Protein AF-A0A962ELL2-F1 (afdb_monomer_lite)

Foldseek 3Di:
DDDDADADDPVLLVVLQVQLVCLLVLLVVCVVVQWNWDDDPDDRTDTAGDPLSVLLSLLSNLSSVLSVLVNVSRVDPDPCVVVSVVSSVVSNVSSVVSNVCSVVVRVVVVD

Secondary structure (DSSP, 8-state):
---------HHHHHHHHHHHHHHHHHHHHHHHTT-EEE--SSSS-EEE-HHHHHHHHHHHHHHHHHHHHHHHHHH--SS-HHHHHHHHHHHHHHHHHHHHHHHHHHHHHH-

Radius of gyration: 16.65 Å; chains: 1; bounding box: 42×24×51 Å

Structure (mmCIF, N/CA/C/O backbone):
data_AF-A0A962ELL2-F1
#
_entry.id   AF-A0A962ELL2-F1
#
loop_
_atom_site.group_PDB
_atom_site.id
_atom_site.type_symbol
_atom_site.label_atom_id
_atom_site.label_alt_id
_atom_site.label_comp_id
_atom_site.label_asym_id
_atom_site.label_entity_id
_atom_site.label_seq_id
_atom_site.pdbx_PDB_ins_code
_atom_site.Cartn_x
_atom_site.Cartn_y
_atom_site.Cartn_z
_atom_site.occupancy
_atom_site.B_iso_or_equiv
_atom_site.auth_seq_id
_atom_site.auth_comp_id
_atom_site.auth_asym_id
_atom_site.auth_atom_id
_atom_site.pdbx_PDB_model_num
ATOM 1 N N . MET A 1 1 ? -15.179 -7.336 33.357 1.00 55.19 1 MET A N 1
ATOM 2 C CA . MET A 1 1 ? -15.094 -6.064 32.608 1.00 55.19 1 MET A CA 1
ATOM 3 C C . MET A 1 1 ? -15.661 -6.317 31.227 1.00 55.19 1 MET A C 1
ATOM 5 O O . MET A 1 1 ? -15.310 -7.334 30.647 1.00 55.19 1 MET A O 1
ATOM 9 N N . SER A 1 2 ? -16.573 -5.473 30.744 1.00 77.12 2 SER A N 1
ATOM 10 C CA . SER A 1 2 ? -17.002 -5.536 29.342 1.00 77.12 2 SER A CA 1
ATOM 11 C C . SER A 1 2 ? -15.840 -5.071 28.471 1.00 77.12 2 SER A C 1
ATOM 13 O O . SER A 1 2 ? -15.242 -4.041 28.780 1.00 77.12 2 SER A O 1
ATOM 15 N N . TYR A 1 3 ? -15.515 -5.823 27.423 1.00 76.56 3 TYR A N 1
ATOM 16 C CA . TYR A 1 3 ? -14.577 -5.380 26.394 1.00 76.56 3 TYR A CA 1
ATOM 17 C C . TYR A 1 3 ? -15.093 -4.075 25.759 1.00 76.56 3 TYR A C 1
ATOM 19 O O . TYR A 1 3 ? -16.304 -3.919 25.570 1.00 76.56 3 TYR A O 1
ATOM 27 N N . ILE A 1 4 ? -14.192 -3.125 25.496 1.00 79.12 4 ILE A N 1
ATOM 28 C CA . ILE A 1 4 ? -14.496 -1.844 24.849 1.00 79.12 4 ILE A CA 1
ATOM 29 C C . ILE A 1 4 ? -13.797 -1.862 23.487 1.00 79.12 4 ILE A C 1
ATOM 31 O O . ILE A 1 4 ? -12.569 -1.819 23.468 1.00 79.12 4 ILE A O 1
ATOM 35 N N . PRO A 1 5 ? -14.545 -1.909 22.371 1.00 82.50 5 PRO A N 1
ATOM 36 C CA . PRO A 1 5 ? -13.962 -1.930 21.034 1.00 82.50 5 PRO A CA 1
ATOM 37 C C . PRO A 1 5 ? -13.140 -0.683 20.710 1.00 82.50 5 PRO A C 1
ATOM 39 O O . PRO A 1 5 ? -13.460 0.423 21.166 1.00 82.50 5 PRO A O 1
ATOM 42 N N . ASN A 1 6 ? -12.150 -0.842 19.832 1.00 81.31 6 ASN A N 1
ATOM 43 C CA . ASN A 1 6 ? -11.294 0.253 19.395 1.00 81.31 6 ASN A CA 1
ATOM 44 C C . ASN A 1 6 ? -12.083 1.336 18.624 1.00 81.31 6 ASN A C 1
ATOM 46 O O . ASN A 1 6 ? -12.766 1.092 17.621 1.00 81.31 6 ASN A O 1
ATOM 50 N N . LYS A 1 7 ? -11.986 2.589 19.081 1.00 88.25 7 LYS A N 1
ATOM 51 C CA . LYS A 1 7 ? -12.661 3.739 18.465 1.00 88.25 7 LYS A CA 1
ATOM 52 C C . LYS A 1 7 ? -11.648 4.625 17.758 1.00 88.25 7 LYS A C 1
ATOM 54 O O . LYS A 1 7 ? -11.008 5.477 18.362 1.00 88.25 7 LYS A O 1
ATOM 59 N N . ILE A 1 8 ? -11.565 4.431 16.449 1.00 89.62 8 ILE A N 1
ATOM 60 C CA . ILE A 1 8 ? -10.736 5.215 15.539 1.00 89.62 8 ILE A CA 1
ATOM 61 C C . ILE A 1 8 ? -11.553 6.399 15.030 1.00 89.62 8 ILE A C 1
ATOM 63 O O . ILE A 1 8 ? -12.754 6.268 14.758 1.00 89.62 8 ILE A O 1
ATOM 67 N N . SER A 1 9 ? -10.919 7.563 14.906 1.00 94.38 9 SER A N 1
ATOM 68 C CA . SER A 1 9 ? -11.611 8.768 14.458 1.00 94.38 9 SER A CA 1
ATOM 69 C C . SER A 1 9 ? -12.121 8.620 13.018 1.00 94.38 9 SER A C 1
ATOM 71 O O . SER A 1 9 ? -11.535 7.924 12.184 1.00 94.38 9 SER A O 1
ATOM 73 N N . LEU A 1 10 ? -13.225 9.303 12.693 1.00 93.44 10 LEU A N 1
ATOM 74 C CA . LEU A 1 10 ? -13.772 9.297 11.332 1.00 93.44 10 LEU A CA 1
ATOM 75 C C . LEU A 1 10 ? -12.736 9.790 10.310 1.00 93.44 10 LEU A C 1
ATOM 77 O O . LEU A 1 10 ? -12.615 9.218 9.230 1.00 93.44 10 LEU A O 1
ATOM 81 N N . PHE A 1 11 ? -11.975 10.824 10.672 1.00 95.25 11 PHE A N 1
ATOM 82 C CA . PHE A 1 11 ? -10.939 11.391 9.817 1.00 95.25 11 PHE A CA 1
ATOM 83 C C . PHE A 1 11 ? -9.847 10.369 9.487 1.00 95.25 11 PHE A C 1
ATOM 85 O O . PHE A 1 11 ? -9.540 10.172 8.314 1.00 95.25 11 PHE A O 1
ATOM 92 N N . GLU A 1 12 ? -9.310 9.663 10.486 1.00 94.31 12 GLU A N 1
ATOM 93 C CA . GLU A 1 12 ? -8.304 8.618 10.257 1.00 94.31 12 GLU A CA 1
ATOM 94 C C . GLU A 1 12 ? -8.848 7.493 9.379 1.00 94.31 12 GLU A C 1
ATOM 96 O O . GLU A 1 12 ? -8.147 7.014 8.490 1.00 94.31 12 GLU A O 1
ATOM 101 N N . ARG A 1 13 ? -10.105 7.087 9.578 1.00 96.19 13 ARG A N 1
ATOM 102 C CA . ARG A 1 13 ? -10.736 6.043 8.760 1.00 96.19 13 ARG A CA 1
ATOM 103 C C . ARG A 1 13 ? -10.863 6.461 7.300 1.00 96.19 13 ARG A C 1
ATOM 105 O O . ARG A 1 13 ? -10.530 5.674 6.414 1.00 96.19 13 ARG A O 1
ATOM 112 N N . ILE A 1 14 ? -11.313 7.691 7.050 1.00 97.19 14 ILE A N 1
ATOM 113 C CA . ILE A 1 14 ? -11.412 8.248 5.697 1.00 97.19 14 ILE A CA 1
ATOM 114 C C . ILE A 1 14 ? -10.021 8.335 5.073 1.00 97.19 14 ILE A C 1
ATOM 116 O O . ILE A 1 14 ? -9.838 7.872 3.953 1.00 97.19 14 ILE A O 1
ATOM 120 N N . LEU A 1 15 ? -9.034 8.856 5.804 1.00 97.12 15 LEU A N 1
ATOM 121 C CA . LEU A 1 15 ? -7.673 9.005 5.299 1.00 97.12 15 LEU A CA 1
ATOM 122 C C . LEU A 1 15 ? -7.053 7.651 4.930 1.00 97.12 15 LEU A C 1
ATOM 124 O O . LEU A 1 15 ? -6.554 7.499 3.822 1.00 97.12 15 LEU A O 1
ATOM 128 N N . ASN A 1 16 ? -7.144 6.647 5.806 1.00 96.62 16 ASN A N 1
ATOM 129 C CA . ASN A 1 16 ? -6.643 5.297 5.527 1.00 96.62 16 ASN A CA 1
ATOM 130 C C . ASN A 1 16 ? -7.366 4.648 4.333 1.00 96.62 16 ASN A C 1
ATOM 132 O O . ASN A 1 16 ? -6.733 4.007 3.492 1.00 96.62 16 ASN A O 1
ATOM 136 N N . SER A 1 17 ? -8.682 4.845 4.217 1.00 96.88 17 SER A N 1
ATOM 137 C CA . SER A 1 17 ? -9.471 4.314 3.096 1.00 96.88 17 SER A CA 1
ATOM 138 C C . SER A 1 17 ? -9.091 4.978 1.771 1.00 96.88 17 SER A C 1
ATOM 140 O O . SER A 1 17 ? -8.827 4.299 0.785 1.00 96.88 17 SER A O 1
ATOM 142 N N . VAL A 1 18 ? -9.006 6.309 1.740 1.00 98.00 18 VAL A N 1
ATOM 143 C CA . VAL A 1 18 ? -8.654 7.056 0.527 1.00 98.00 18 VAL A CA 1
ATOM 144 C C . VAL A 1 18 ? -7.206 6.775 0.124 1.00 98.00 18 VAL A C 1
ATOM 146 O O . VAL A 1 18 ? -6.957 6.447 -1.031 1.00 98.00 18 VAL A O 1
ATOM 149 N N . CYS A 1 19 ? -6.253 6.829 1.058 1.00 97.31 19 CYS A N 1
ATOM 150 C CA . CYS A 1 19 ? -4.843 6.565 0.767 1.00 97.31 19 CYS A CA 1
ATOM 151 C C . CYS A 1 19 ? -4.599 5.130 0.284 1.00 97.31 19 CYS A C 1
ATOM 153 O O . CYS A 1 19 ? -3.819 4.939 -0.646 1.00 97.31 19 CYS A O 1
ATOM 155 N N . SER A 1 20 ? -5.267 4.125 0.863 1.00 97.19 20 SER A N 1
ATOM 156 C CA . SER A 1 20 ? -5.140 2.736 0.393 1.00 97.19 20 SER A CA 1
ATOM 157 C C . SER A 1 20 ? -5.662 2.561 -1.030 1.00 97.19 20 SER A C 1
ATOM 159 O O . SER A 1 20 ? -4.965 1.980 -1.860 1.00 97.19 20 SER A O 1
ATOM 161 N N . VAL A 1 21 ? -6.831 3.125 -1.350 1.00 97.81 21 VAL A N 1
ATOM 162 C CA . VAL A 1 21 ? -7.375 3.104 -2.716 1.00 97.81 21 VAL A CA 1
ATOM 163 C C . VAL A 1 21 ? -6.446 3.833 -3.684 1.00 97.81 21 VAL A C 1
ATOM 165 O O . VAL A 1 21 ? -6.120 3.287 -4.735 1.00 97.81 21 VAL A O 1
ATOM 168 N N . LEU A 1 22 ? -5.969 5.029 -3.328 1.00 96.94 22 LEU A N 1
ATOM 169 C CA . LEU A 1 22 ? -5.046 5.792 -4.168 1.00 96.94 22 LEU A CA 1
ATOM 170 C C . LEU A 1 22 ? -3.740 5.033 -4.420 1.00 96.94 22 LEU A C 1
ATOM 172 O O . LEU A 1 22 ? -3.283 5.011 -5.557 1.00 96.94 22 LEU A O 1
ATOM 176 N N . MET A 1 23 ? -3.168 4.371 -3.409 1.00 95.38 23 MET A N 1
ATOM 177 C CA . MET A 1 23 ? -1.972 3.540 -3.589 1.00 95.38 23 MET A CA 1
ATOM 178 C C . MET A 1 23 ? -2.218 2.384 -4.562 1.00 95.38 23 MET A C 1
ATOM 180 O O . MET A 1 23 ? -1.388 2.146 -5.437 1.00 95.38 23 MET A O 1
ATOM 184 N N . LEU A 1 24 ? -3.349 1.683 -4.445 1.00 97.31 24 LEU A N 1
ATOM 185 C CA . LEU A 1 24 ? -3.675 0.563 -5.333 1.00 97.31 24 LEU A CA 1
ATOM 186 C C . LEU A 1 24 ? -3.927 1.025 -6.770 1.00 97.31 24 LEU A C 1
ATOM 188 O O . LEU A 1 24 ? -3.407 0.417 -7.705 1.00 97.31 24 LEU A O 1
ATOM 192 N N . VAL A 1 25 ? -4.683 2.112 -6.949 1.00 97.56 25 VAL A N 1
ATOM 193 C CA . VAL A 1 25 ? -4.982 2.684 -8.270 1.00 97.56 25 VAL A CA 1
ATOM 194 C C . VAL A 1 25 ? -3.712 3.217 -8.925 1.00 97.56 25 VAL A C 1
ATOM 196 O O . VAL A 1 25 ? -3.429 2.866 -10.066 1.00 97.56 25 VAL A O 1
ATOM 199 N N . TYR A 1 26 ? -2.924 4.015 -8.202 1.00 95.88 26 TYR A N 1
ATOM 200 C CA . TYR A 1 26 ? -1.667 4.561 -8.708 1.00 95.88 26 TYR A CA 1
ATOM 201 C C . TYR A 1 26 ? -0.682 3.450 -9.069 1.00 95.88 26 TYR A C 1
ATOM 203 O O . TYR A 1 26 ? -0.111 3.462 -10.155 1.00 95.88 26 TYR A O 1
ATOM 211 N N . GLY A 1 27 ? -0.530 2.457 -8.189 1.00 94.44 27 GLY A N 1
ATOM 212 C CA . GLY A 1 27 ? 0.362 1.336 -8.439 1.00 94.44 27 GLY A CA 1
ATOM 213 C C . GLY A 1 27 ? -0.073 0.491 -9.637 1.00 94.44 27 GLY A C 1
ATOM 214 O O . GLY A 1 27 ? 0.745 0.191 -10.499 1.00 94.44 27 GLY A O 1
ATOM 215 N N . SER A 1 28 ? -1.371 0.189 -9.750 1.00 96.00 28 SER A N 1
ATOM 216 C CA . SER A 1 28 ? -1.926 -0.526 -10.910 1.00 96.00 28 SER A CA 1
ATOM 217 C C . SER A 1 28 ? -1.727 0.255 -12.208 1.00 96.00 28 SER A C 1
ATOM 219 O O . SER A 1 28 ? -1.383 -0.330 -13.232 1.00 96.00 28 SER A O 1
ATOM 221 N N . TYR A 1 29 ? -1.915 1.578 -12.166 1.00 95.81 29 TYR A N 1
ATOM 222 C CA . TYR A 1 29 ? -1.681 2.451 -13.311 1.00 95.81 29 TYR A CA 1
ATOM 223 C C . TYR A 1 29 ? -0.205 2.452 -13.732 1.00 95.81 29 TYR A C 1
ATOM 225 O O . TYR A 1 29 ? 0.071 2.294 -14.916 1.00 95.81 29 TYR A O 1
ATOM 233 N N . GLY A 1 30 ? 0.730 2.542 -12.777 1.00 92.69 30 GLY A N 1
ATOM 234 C CA . GLY A 1 30 ? 2.174 2.463 -13.030 1.00 92.69 30 GLY A CA 1
ATOM 235 C C . GLY A 1 30 ? 2.600 1.149 -13.692 1.00 92.69 30 GLY A C 1
ATOM 236 O O . GLY A 1 30 ? 3.366 1.166 -14.651 1.00 92.69 30 GLY A O 1
ATOM 237 N N . ILE A 1 31 ? 2.042 0.015 -13.245 1.00 94.88 31 ILE A N 1
ATOM 238 C CA . ILE A 1 31 ? 2.246 -1.289 -13.900 1.00 94.88 31 ILE A CA 1
ATOM 239 C C . ILE A 1 31 ? 1.658 -1.303 -15.314 1.00 94.88 31 ILE A C 1
ATOM 241 O O . ILE A 1 31 ? 2.304 -1.783 -16.239 1.00 94.88 31 ILE A O 1
ATOM 245 N N . TYR A 1 32 ? 0.449 -0.766 -15.501 1.00 95.00 32 TYR A N 1
ATOM 246 C CA . TYR A 1 32 ? -0.223 -0.748 -16.803 1.00 95.00 32 TYR A CA 1
ATOM 247 C C . TYR A 1 32 ? 0.568 0.021 -17.870 1.00 95.00 32 TYR A C 1
ATOM 249 O O . TYR A 1 32 ? 0.645 -0.427 -19.012 1.00 95.00 32 TYR A O 1
ATOM 257 N N . ILE A 1 33 ? 1.179 1.151 -17.503 1.00 94.62 33 ILE A N 1
ATOM 258 C CA . ILE A 1 33 ? 2.041 1.928 -18.409 1.00 94.62 33 ILE A CA 1
ATOM 259 C C . ILE A 1 33 ? 3.491 1.416 -18.453 1.00 94.62 33 ILE A C 1
ATOM 261 O O . ILE A 1 33 ? 4.296 1.952 -19.209 1.00 94.62 33 ILE A O 1
ATOM 265 N N . ASN A 1 34 ? 3.814 0.392 -17.653 1.00 90.81 34 ASN A N 1
ATOM 266 C CA . ASN A 1 34 ? 5.161 -0.131 -17.408 1.00 90.81 34 ASN A CA 1
ATOM 267 C C . ASN A 1 34 ? 6.189 0.951 -17.021 1.00 90.81 34 ASN A C 1
ATOM 269 O O . ASN A 1 34 ? 7.362 0.875 -17.377 1.00 90.81 34 ASN A O 1
ATOM 273 N N . ASP A 1 35 ? 5.740 1.978 -16.304 1.00 89.31 35 ASP A N 1
ATOM 274 C CA . ASP A 1 35 ? 6.560 3.085 -15.822 1.00 89.31 35 ASP A CA 1
ATOM 275 C C . ASP A 1 35 ? 6.086 3.473 -14.422 1.00 89.31 35 ASP A C 1
ATOM 277 O O . ASP A 1 35 ? 5.199 4.310 -14.222 1.00 89.31 35 ASP A O 1
ATOM 281 N N . PHE A 1 36 ? 6.633 2.784 -13.424 1.00 90.25 36 PHE A N 1
ATOM 282 C CA . PHE A 1 36 ? 6.251 3.000 -12.042 1.00 90.25 36 PHE A CA 1
ATOM 283 C C . PHE A 1 36 ? 7.142 4.075 -11.428 1.00 90.25 36 PHE A C 1
ATOM 285 O O . PHE A 1 36 ? 8.257 3.813 -10.975 1.00 90.25 36 PHE A O 1
ATOM 292 N N . PHE A 1 37 ? 6.612 5.294 -11.356 1.00 90.44 37 PHE A N 1
ATOM 293 C CA . PHE A 1 37 ? 7.320 6.425 -10.774 1.00 90.44 37 PHE A CA 1
ATOM 294 C C . PHE A 1 37 ? 7.219 6.457 -9.243 1.00 90.44 37 PHE A C 1
ATOM 296 O O . PHE A 1 37 ? 6.130 6.521 -8.662 1.00 90.44 37 PHE A O 1
ATOM 303 N N . VAL A 1 38 ? 8.371 6.476 -8.579 1.00 86.94 38 VAL A N 1
ATOM 304 C CA . VAL A 1 38 ? 8.513 6.636 -7.132 1.00 86.94 38 VAL A CA 1
ATOM 305 C C . VAL A 1 38 ? 9.145 7.992 -6.837 1.00 86.94 38 VAL A C 1
ATOM 307 O O . VAL A 1 38 ? 10.295 8.272 -7.182 1.00 86.94 38 VAL A O 1
ATOM 310 N N . LEU A 1 39 ? 8.385 8.844 -6.147 1.00 84.31 39 LEU A N 1
ATOM 311 C CA . LEU A 1 39 ? 8.842 10.159 -5.710 1.00 84.31 39 LEU A CA 1
ATOM 312 C C . LEU A 1 39 ? 9.985 10.023 -4.695 1.00 84.31 39 LEU A C 1
ATOM 314 O O . LEU A 1 39 ? 9.798 9.522 -3.585 1.00 84.31 39 LEU A O 1
ATOM 318 N N . ALA A 1 40 ? 11.162 10.535 -5.047 1.00 76.31 40 ALA A N 1
ATOM 319 C CA . ALA A 1 40 ? 12.267 10.693 -4.114 1.00 76.31 40 ALA A CA 1
ATOM 320 C C . ALA A 1 40 ? 12.175 12.060 -3.419 1.00 76.31 40 ALA A C 1
ATOM 322 O O . ALA A 1 40 ? 11.944 13.086 -4.054 1.00 76.31 40 ALA A O 1
ATOM 323 N N . LYS A 1 41 ? 12.415 12.105 -2.101 1.00 69.38 41 LYS A N 1
ATOM 324 C CA . LYS A 1 41 ? 12.451 13.369 -1.334 1.00 69.38 41 LYS A CA 1
ATOM 325 C C . LYS A 1 41 ? 13.557 14.326 -1.818 1.00 69.38 41 LYS A C 1
ATOM 327 O O . LYS A 1 41 ? 13.504 15.520 -1.532 1.00 69.38 41 LYS A O 1
ATOM 332 N N . ARG A 1 42 ? 14.586 13.806 -2.493 1.00 71.44 42 ARG A N 1
ATOM 333 C CA . ARG A 1 42 ? 15.708 14.555 -3.075 1.00 71.44 42 ARG A CA 1
ATOM 334 C C . ARG A 1 42 ? 16.064 13.934 -4.433 1.00 71.44 42 ARG A C 1
ATOM 336 O O . ARG A 1 42 ? 16.190 12.716 -4.494 1.00 71.44 42 ARG A O 1
ATOM 343 N N . GLY A 1 43 ? 16.271 14.762 -5.462 1.00 71.94 43 GLY A N 1
ATOM 344 C CA . GLY A 1 43 ? 16.642 14.335 -6.823 1.00 71.94 43 GLY A CA 1
ATOM 345 C C . GLY A 1 43 ? 15.462 14.219 -7.798 1.00 71.94 43 GLY A C 1
ATOM 346 O O . GLY A 1 43 ? 14.321 14.502 -7.435 1.00 71.94 43 GLY A O 1
ATOM 347 N N . SER A 1 44 ? 15.747 13.818 -9.041 1.00 76.56 44 SER A N 1
ATOM 348 C CA . SER A 1 44 ? 14.728 13.309 -9.968 1.00 76.56 44 SER A CA 1
ATOM 349 C C . SER A 1 44 ? 14.275 11.946 -9.446 1.00 76.56 44 SER A C 1
ATOM 351 O O . SER A 1 44 ? 15.129 11.117 -9.143 1.00 76.56 44 SER A O 1
ATOM 353 N N . GLY A 1 45 ? 12.969 11.735 -9.261 1.00 84.38 45 GLY A N 1
ATOM 354 C CA . GLY A 1 45 ? 12.429 10.466 -8.754 1.00 84.38 45 GLY A CA 1
ATOM 355 C C . GLY A 1 45 ? 12.855 9.242 -9.576 1.00 84.38 45 GLY A C 1
ATOM 356 O O . GLY A 1 45 ? 13.509 9.362 -10.610 1.00 84.38 45 GLY A O 1
ATOM 357 N N . ILE A 1 46 ? 12.493 8.056 -9.095 1.00 87.81 46 ILE A N 1
ATOM 358 C CA . ILE A 1 46 ? 12.937 6.784 -9.675 1.00 87.81 46 ILE A CA 1
ATOM 359 C C . ILE A 1 46 ? 11.815 6.223 -10.543 1.00 87.81 46 ILE A C 1
ATOM 361 O O . ILE A 1 46 ? 10.686 6.100 -10.074 1.00 87.81 46 ILE A O 1
ATOM 365 N N . HIS A 1 47 ? 12.134 5.888 -11.787 1.00 91.31 47 HIS A N 1
ATOM 366 C CA . HIS A 1 47 ? 11.245 5.177 -12.700 1.00 91.31 47 HIS A CA 1
ATOM 367 C C . HIS A 1 47 ? 11.618 3.696 -12.670 1.00 91.31 47 HIS A C 1
ATOM 369 O O . HIS A 1 47 ? 12.771 3.359 -12.918 1.00 91.31 47 HIS A O 1
ATOM 375 N N . LEU A 1 48 ? 10.668 2.836 -12.304 1.00 90.44 48 LEU A N 1
ATOM 376 C CA . LEU A 1 48 ? 10.855 1.387 -12.248 1.00 90.44 48 LEU A CA 1
ATOM 377 C C . LEU A 1 48 ? 10.107 0.724 -13.405 1.00 90.44 48 LEU A C 1
ATOM 379 O O . LEU A 1 48 ? 8.976 1.108 -13.718 1.00 90.44 48 LEU A O 1
ATOM 383 N N . HIS A 1 49 ? 10.713 -0.311 -13.983 1.00 92.31 49 HIS A N 1
ATOM 384 C CA . HIS A 1 49 ? 10.197 -1.019 -15.155 1.00 92.31 49 HIS A CA 1
ATOM 385 C C . HIS A 1 49 ? 10.168 -2.536 -14.933 1.00 92.31 49 HIS A C 1
ATOM 387 O O . HIS A 1 49 ? 10.935 -3.087 -14.140 1.00 92.31 49 HIS A O 1
ATOM 393 N N . ASP A 1 50 ? 9.297 -3.226 -15.668 1.00 90.69 50 ASP A N 1
ATOM 394 C CA . ASP A 1 50 ? 9.195 -4.685 -15.698 1.00 90.69 50 ASP A CA 1
ATOM 395 C C . ASP A 1 50 ? 9.048 -5.293 -14.280 1.00 90.69 50 ASP A C 1
ATOM 397 O O . ASP A 1 50 ? 8.105 -5.008 -13.537 1.00 90.69 50 ASP A O 1
ATOM 401 N N . GLU A 1 51 ? 10.009 -6.125 -13.876 1.00 92.75 51 GLU A N 1
ATOM 402 C CA . GLU A 1 51 ? 10.011 -6.845 -12.604 1.00 92.75 51 GLU A CA 1
ATOM 403 C C . GLU A 1 51 ? 10.207 -5.917 -11.395 1.00 92.75 51 GLU A C 1
ATOM 405 O O . GLU A 1 51 ? 9.588 -6.136 -10.351 1.00 92.75 51 GLU A O 1
ATOM 410 N N . SER A 1 52 ? 11.024 -4.856 -11.507 1.00 92.56 52 SER A N 1
ATOM 411 C CA . SER A 1 52 ? 11.230 -3.920 -10.387 1.00 92.56 52 SER A CA 1
ATOM 412 C C . SER A 1 52 ? 9.939 -3.163 -10.069 1.00 92.56 52 SER A C 1
ATOM 414 O O . SER A 1 52 ? 9.606 -2.966 -8.894 1.00 92.56 52 SER A O 1
ATOM 416 N N . ALA A 1 53 ? 9.152 -2.844 -11.100 1.00 94.00 53 ALA A N 1
ATOM 417 C CA . ALA A 1 53 ? 7.830 -2.250 -10.962 1.00 94.00 53 ALA A CA 1
ATOM 418 C C . ALA A 1 53 ? 6.848 -3.198 -10.250 1.00 94.00 53 ALA A C 1
ATOM 420 O O . 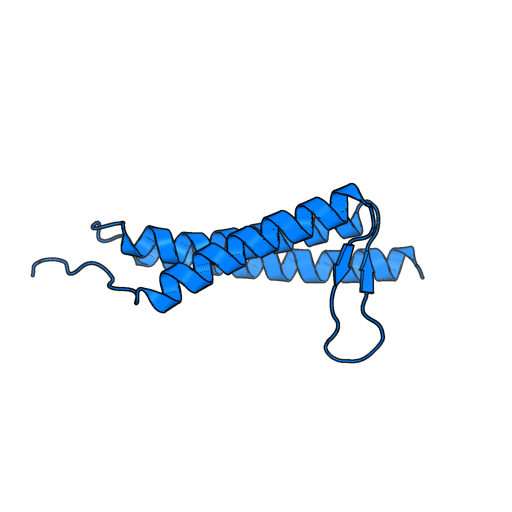ALA A 1 53 ? 6.167 -2.775 -9.313 1.00 94.00 53 ALA A O 1
ATOM 421 N N . LEU A 1 54 ? 6.807 -4.487 -10.618 1.00 95.00 54 LEU A N 1
ATOM 422 C CA . LEU A 1 54 ? 5.941 -5.486 -9.967 1.00 95.00 54 LEU A CA 1
ATOM 423 C C . LEU A 1 54 ? 6.287 -5.689 -8.484 1.00 95.00 54 LEU A C 1
ATOM 425 O O . LEU A 1 54 ? 5.388 -5.733 -7.638 1.00 95.00 54 LEU A O 1
ATOM 429 N N . ILE A 1 55 ? 7.579 -5.759 -8.146 1.00 95.62 55 ILE A N 1
ATOM 430 C CA . ILE A 1 55 ? 8.036 -5.876 -6.752 1.00 95.62 55 ILE A CA 1
ATOM 431 C C . ILE A 1 55 ? 7.633 -4.623 -5.957 1.00 95.62 55 ILE A C 1
ATOM 433 O O . ILE A 1 55 ? 7.111 -4.737 -4.842 1.00 95.62 55 ILE A O 1
ATOM 437 N N . MET A 1 56 ? 7.808 -3.430 -6.538 1.00 96.25 56 MET A N 1
ATOM 438 C CA . MET A 1 56 ? 7.378 -2.169 -5.924 1.00 96.25 56 MET A CA 1
ATOM 439 C C . MET A 1 56 ? 5.861 -2.122 -5.720 1.00 96.25 56 MET A C 1
ATOM 441 O O . MET A 1 56 ? 5.385 -1.709 -4.660 1.00 96.25 56 MET A O 1
ATOM 445 N N . TYR A 1 57 ? 5.083 -2.605 -6.688 1.00 96.25 57 TYR A N 1
ATOM 446 C CA . TYR A 1 57 ? 3.636 -2.691 -6.544 1.00 96.25 57 TYR A CA 1
ATOM 447 C C . TYR A 1 57 ? 3.228 -3.612 -5.386 1.00 96.25 57 TYR A C 1
ATOM 449 O O . TYR A 1 57 ? 2.337 -3.264 -4.609 1.00 96.25 57 TYR A O 1
ATOM 457 N N . GLY A 1 58 ? 3.938 -4.725 -5.176 1.00 97.25 58 GLY A N 1
ATOM 458 C CA . GLY A 1 58 ? 3.763 -5.573 -3.993 1.00 97.25 58 GLY A CA 1
ATOM 459 C C . GLY A 1 58 ? 3.953 -4.814 -2.670 1.00 97.25 58 GLY A C 1
ATOM 460 O O . GLY A 1 58 ? 3.172 -4.995 -1.730 1.00 97.25 58 GLY A O 1
ATOM 461 N N . ALA A 1 59 ? 4.928 -3.901 -2.602 1.00 97.25 59 ALA A N 1
ATOM 462 C CA . ALA A 1 59 ? 5.108 -3.019 -1.447 1.00 97.25 59 ALA A CA 1
ATOM 463 C C . ALA A 1 59 ? 3.916 -2.063 -1.258 1.00 97.25 59 ALA A C 1
ATOM 465 O O . ALA A 1 59 ? 3.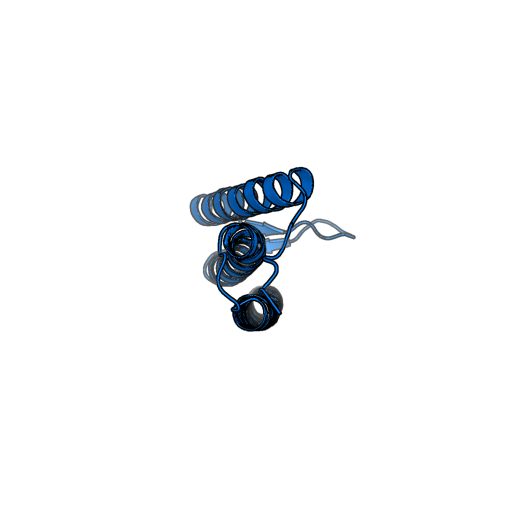456 -1.861 -0.129 1.00 97.25 59 ALA A O 1
ATOM 466 N N . PHE A 1 60 ? 3.373 -1.520 -2.353 1.00 96.69 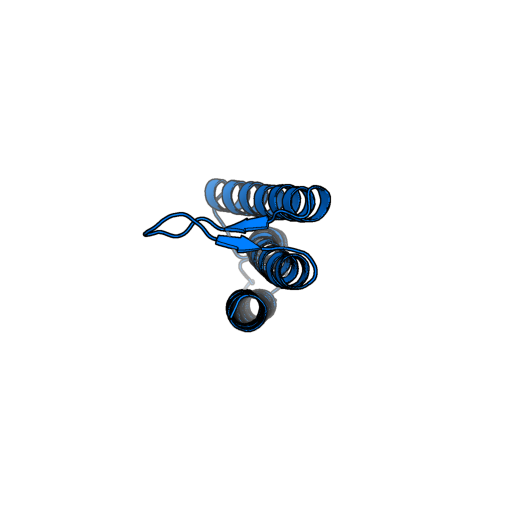60 PHE A N 1
ATOM 467 C CA . PHE A 1 60 ? 2.194 -0.651 -2.320 1.00 96.69 60 PHE A CA 1
ATOM 468 C C . PHE A 1 60 ? 0.945 -1.389 -1.829 1.00 96.69 60 PHE A C 1
ATOM 470 O O . PHE A 1 60 ? 0.213 -0.861 -0.991 1.00 96.69 60 PHE A O 1
ATOM 477 N N . VAL A 1 61 ? 0.736 -2.630 -2.280 1.00 97.94 61 VAL A N 1
ATOM 478 C CA . VAL A 1 61 ? -0.346 -3.500 -1.797 1.00 97.94 61 VAL A CA 1
ATOM 479 C C . VAL A 1 61 ? -0.206 -3.759 -0.296 1.00 97.94 61 VAL A C 1
ATOM 481 O O . VAL A 1 61 ? -1.185 -3.630 0.437 1.00 97.94 61 VAL A O 1
ATOM 484 N N . CYS A 1 62 ? 1.004 -4.049 0.195 1.00 98.19 62 CYS A N 1
ATOM 485 C CA . CYS A 1 62 ? 1.242 -4.225 1.631 1.00 98.19 62 CYS A CA 1
ATOM 486 C C . CYS A 1 62 ? 0.876 -2.962 2.426 1.00 98.19 62 CYS A C 1
ATOM 488 O O . CYS A 1 62 ? 0.168 -3.052 3.428 1.00 98.19 62 CYS A O 1
ATOM 490 N N . GLY A 1 63 ? 1.299 -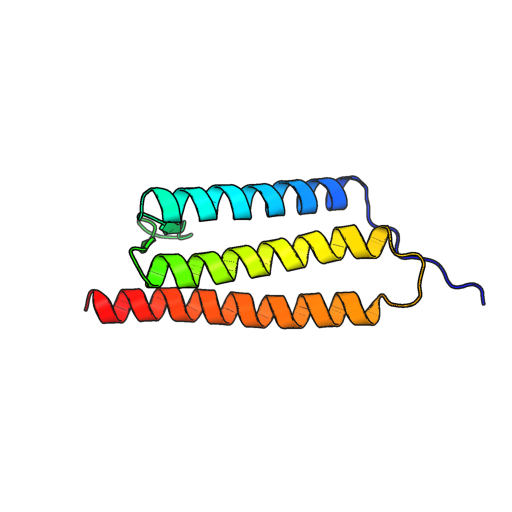1.781 1.962 1.00 97.19 63 GLY A N 1
ATOM 491 C CA . GLY A 1 63 ? 0.937 -0.502 2.581 1.00 97.19 63 GLY A CA 1
ATOM 492 C C . GLY A 1 63 ? -0.575 -0.252 2.596 1.00 97.19 63 GLY A C 1
ATOM 493 O O . GLY A 1 63 ? -1.128 0.136 3.627 1.00 97.19 63 GLY A O 1
ATOM 494 N N . ALA A 1 64 ? -1.260 -0.542 1.486 1.00 97.81 64 ALA A N 1
ATOM 495 C CA . ALA A 1 64 ? -2.713 -0.441 1.388 1.00 97.81 64 ALA A CA 1
ATOM 496 C C . ALA A 1 64 ? -3.423 -1.364 2.391 1.00 97.81 64 ALA A C 1
ATOM 498 O O . ALA A 1 64 ? -4.327 -0.922 3.098 1.00 97.81 64 ALA A O 1
ATOM 499 N N . LEU A 1 65 ? -2.977 -2.616 2.515 1.00 97.62 65 LEU A N 1
ATOM 500 C CA . LEU A 1 65 ? -3.536 -3.585 3.459 1.00 97.62 65 LEU A CA 1
ATOM 501 C C . LEU A 1 65 ? -3.306 -3.195 4.926 1.00 97.62 65 LEU A C 1
ATOM 503 O O . LEU A 1 65 ? -4.192 -3.413 5.750 1.00 97.62 65 LEU A O 1
ATOM 507 N N . VAL A 1 66 ? -2.169 -2.574 5.262 1.00 97.69 66 VAL A N 1
ATOM 508 C CA . VAL A 1 66 ? -1.932 -2.019 6.608 1.00 97.69 66 VAL A CA 1
ATOM 509 C C . VAL A 1 66 ? -2.976 -0.948 6.928 1.00 97.69 66 VAL A C 1
ATOM 511 O O . VAL A 1 66 ? -3.622 -1.024 7.969 1.00 97.69 66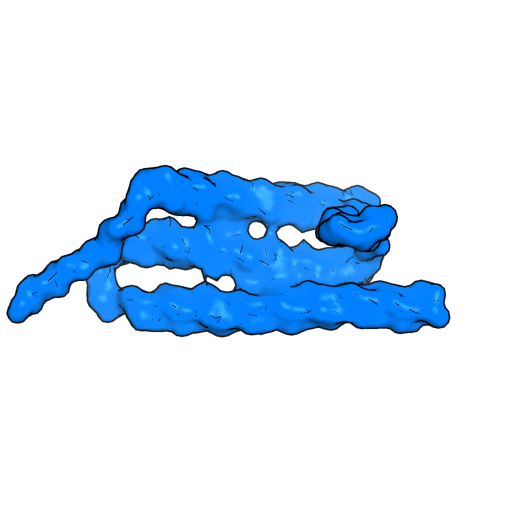 VAL A O 1
ATOM 514 N N . MET A 1 67 ? -3.206 0.006 6.024 1.00 97.19 67 MET A N 1
ATOM 515 C CA . MET A 1 67 ? -4.204 1.065 6.226 1.00 97.19 67 MET A CA 1
ATOM 516 C C . MET A 1 67 ? -5.633 0.512 6.294 1.00 97.19 67 MET A C 1
ATOM 518 O O . MET A 1 67 ? -6.412 0.901 7.163 1.00 97.19 67 MET A O 1
ATOM 522 N N . LEU A 1 68 ? -5.974 -0.446 5.428 1.00 95.94 68 LEU A N 1
ATOM 523 C CA . LEU A 1 68 ? -7.275 -1.114 5.471 1.00 95.94 68 LEU A CA 1
ATOM 524 C C . LEU A 1 68 ? -7.472 -1.898 6.771 1.00 95.94 68 LEU A C 1
ATOM 526 O O . LEU A 1 68 ? -8.567 -1.866 7.321 1.00 95.94 68 LEU A O 1
ATOM 530 N N . SER A 1 69 ? -6.429 -2.537 7.312 1.00 95.69 69 SER A N 1
ATOM 531 C CA . SER A 1 69 ? -6.532 -3.256 8.588 1.00 95.69 69 SER A CA 1
ATOM 532 C C . SER A 1 69 ? -6.908 -2.345 9.756 1.00 95.69 69 SER A C 1
ATOM 534 O O . SER A 1 69 ? -7.677 -2.767 10.610 1.00 95.69 69 SER A O 1
ATOM 536 N N . VAL A 1 70 ? -6.458 -1.084 9.750 1.00 93.62 70 VAL A N 1
ATOM 537 C CA . VAL A 1 70 ? -6.857 -0.072 10.743 1.00 93.62 70 VAL A CA 1
ATOM 538 C C . VAL A 1 70 ? -8.352 0.219 10.622 1.00 93.62 70 VAL A C 1
ATOM 540 O O . VAL A 1 70 ? -9.068 0.262 11.615 1.00 93.62 70 VAL A O 1
ATOM 543 N N . VAL A 1 71 ? -8.854 0.382 9.396 1.00 94.00 71 VAL A N 1
ATOM 544 C CA . VAL A 1 71 ? -10.283 0.627 9.160 1.00 94.00 71 VAL A CA 1
ATOM 545 C C . VAL A 1 71 ? -11.124 -0.575 9.591 1.00 94.00 71 VAL A C 1
ATOM 547 O O . VAL A 1 71 ? -12.154 -0.378 10.228 1.00 94.00 71 VAL A O 1
ATOM 550 N N . VAL A 1 72 ? -10.691 -1.799 9.275 1.00 93.00 72 VAL A N 1
ATOM 551 C CA . VAL A 1 72 ? -11.400 -3.036 9.642 1.00 93.00 72 VAL A CA 1
ATOM 552 C C . VAL A 1 72 ? -11.413 -3.248 11.158 1.00 93.00 72 VAL A C 1
ATOM 554 O O . VAL A 1 72 ? -12.474 -3.558 11.688 1.00 93.00 72 VAL A O 1
ATOM 557 N N . ASP A 1 73 ? -10.299 -3.001 11.858 1.00 91.81 73 ASP A N 1
ATOM 558 C CA . ASP A 1 73 ? -10.200 -3.094 13.328 1.00 91.81 73 ASP A CA 1
ATOM 559 C C . ASP A 1 73 ? -11.249 -2.219 14.035 1.00 91.81 73 ASP A C 1
ATOM 561 O O . ASP A 1 73 ? -11.827 -2.620 15.035 1.00 91.81 73 ASP A O 1
ATOM 565 N N . HIS A 1 74 ? -11.590 -1.054 13.473 1.00 90.56 74 HIS A N 1
ATOM 566 C CA . HIS A 1 74 ? -12.644 -0.203 14.034 1.00 90.56 74 HIS A CA 1
ATOM 567 C C . HIS A 1 74 ? -14.052 -0.819 13.972 1.00 90.56 74 HIS A C 1
ATOM 569 O O . HIS A 1 74 ? -14.901 -0.514 14.813 1.00 90.56 74 HIS A O 1
ATOM 575 N N . TYR A 1 75 ? -14.329 -1.605 12.931 1.00 87.88 75 TYR A N 1
ATOM 576 C CA . TYR A 1 75 ? -15.621 -2.264 12.744 1.00 87.88 75 TYR A CA 1
ATOM 577 C C . TYR A 1 75 ? -15.676 -3.645 13.412 1.00 87.88 75 TYR A C 1
ATOM 579 O O . TYR A 1 75 ? -16.765 -4.201 13.545 1.00 87.88 75 TYR A O 1
ATOM 587 N N . ASP A 1 76 ? -14.533 -4.205 13.820 1.00 87.00 76 ASP A N 1
ATOM 588 C CA . ASP A 1 76 ? -14.473 -5.465 14.555 1.00 87.00 76 ASP A CA 1
ATOM 589 C C . ASP A 1 76 ? -14.720 -5.214 16.050 1.00 87.00 76 ASP A C 1
ATOM 591 O O . ASP A 1 76 ? -13.919 -4.605 16.750 1.00 87.00 76 ASP A O 1
ATOM 595 N N . GLU A 1 77 ? -15.859 -5.684 16.556 1.00 83.44 77 GLU A N 1
ATOM 596 C CA . GLU A 1 77 ? -16.233 -5.543 17.971 1.00 83.44 77 GLU A CA 1
ATOM 597 C C . GLU A 1 77 ? -15.667 -6.666 18.860 1.00 83.44 77 GLU A C 1
ATOM 599 O O . GLU A 1 77 ? -15.974 -6.737 20.051 1.00 83.44 77 GLU A O 1
ATOM 604 N N . ARG A 1 78 ? -14.866 -7.577 18.294 1.00 84.50 78 ARG A N 1
ATOM 605 C CA . ARG A 1 78 ? -14.228 -8.684 19.021 1.00 84.50 78 ARG A CA 1
ATOM 606 C C . ARG A 1 78 ? -12.909 -8.227 19.646 1.00 84.50 78 ARG A C 1
ATOM 608 O O . ARG A 1 78 ? -12.207 -7.409 19.068 1.00 84.50 78 ARG A O 1
ATOM 615 N N . ASP A 1 79 ? -12.511 -8.861 20.752 1.00 80.38 79 ASP A N 1
ATOM 616 C CA . ASP A 1 79 ? -11.210 -8.648 21.415 1.00 80.38 79 ASP A CA 1
ATOM 617 C C . ASP A 1 79 ? -10.043 -9.261 20.608 1.00 80.38 79 ASP A C 1
ATOM 619 O O . ASP A 1 79 ? -9.426 -10.257 20.983 1.00 80.38 79 ASP A O 1
ATOM 623 N N . ASN A 1 80 ? -9.806 -8.715 19.413 1.00 84.25 80 ASN A N 1
ATOM 624 C CA . ASN A 1 80 ? -8.825 -9.183 18.432 1.00 84.25 80 ASN A CA 1
ATOM 625 C C . ASN A 1 80 ? -7.823 -8.092 18.027 1.00 84.25 80 ASN A C 1
ATOM 627 O O . ASN A 1 80 ? -7.044 -8.308 17.096 1.00 84.25 80 ASN A O 1
ATOM 631 N N . GLU A 1 81 ? -7.780 -6.957 18.727 1.00 85.00 81 GLU A N 1
ATOM 632 C CA . GLU A 1 81 ? -6.917 -5.809 18.395 1.00 85.00 81 GLU A CA 1
ATOM 633 C C . GLU A 1 81 ? -5.446 -6.208 18.231 1.00 85.00 81 GLU A C 1
ATOM 635 O O . GLU A 1 81 ? -4.731 -5.725 17.350 1.00 85.00 81 GLU A O 1
ATOM 640 N N . HIS A 1 82 ? -4.976 -7.146 19.061 1.00 88.19 82 HIS A N 1
ATOM 641 C CA . HIS A 1 82 ? -3.613 -7.659 18.968 1.00 88.19 82 HIS A CA 1
ATOM 642 C C . HIS A 1 82 ? -3.325 -8.293 17.599 1.00 88.19 82 HIS A C 1
ATOM 644 O O . HIS A 1 82 ? -2.238 -8.113 17.051 1.00 88.19 82 HIS A O 1
ATOM 650 N N . ARG A 1 83 ? -4.301 -8.985 17.001 1.00 90.62 83 ARG A N 1
ATOM 651 C CA . ARG A 1 83 ? -4.150 -9.632 15.691 1.00 90.62 83 ARG A CA 1
ATOM 652 C C . ARG A 1 83 ? -4.019 -8.605 14.574 1.00 90.62 83 ARG A C 1
ATOM 654 O O . ARG A 1 83 ? -3.155 -8.783 13.720 1.00 90.62 83 ARG A O 1
ATOM 661 N N . TYR A 1 84 ? -4.806 -7.528 14.602 1.00 91.25 84 TYR A N 1
ATOM 662 C CA . TYR A 1 84 ? -4.683 -6.436 13.630 1.00 91.25 84 TYR A CA 1
ATOM 663 C C . TYR A 1 84 ? -3.343 -5.712 13.764 1.00 91.25 84 TYR A C 1
ATOM 665 O O . TYR A 1 84 ? -2.690 -5.441 12.757 1.00 91.25 84 TYR A O 1
ATOM 673 N N . ARG A 1 85 ? -2.867 -5.489 14.996 1.00 90.38 85 ARG A N 1
ATOM 674 C CA . ARG A 1 85 ? -1.533 -4.913 15.238 1.00 90.38 85 ARG A CA 1
ATOM 675 C C . ARG A 1 85 ? -0.421 -5.804 14.690 1.00 90.38 85 ARG A C 1
ATOM 677 O O . ARG A 1 85 ? 0.439 -5.313 13.967 1.00 90.38 85 ARG A O 1
ATOM 684 N N . VAL A 1 86 ? -0.450 -7.106 14.984 1.00 94.62 86 VAL A N 1
ATOM 685 C CA . VAL A 1 86 ? 0.545 -8.063 14.470 1.00 94.62 86 VAL A CA 1
ATOM 686 C C . VAL A 1 86 ? 0.497 -8.130 12.944 1.00 94.62 86 VAL A C 1
ATOM 688 O O . VAL A 1 86 ? 1.540 -8.033 12.304 1.00 94.62 86 VAL A O 1
ATOM 691 N N . PHE A 1 87 ? -0.696 -8.227 12.355 1.00 95.69 87 PHE A N 1
ATOM 692 C CA . PHE A 1 87 ? -0.887 -8.223 10.904 1.00 95.69 87 PHE A CA 1
ATOM 693 C C . PHE A 1 87 ? -0.301 -6.963 10.255 1.00 95.69 87 PHE A C 1
ATOM 695 O O . PHE A 1 87 ? 0.497 -7.063 9.321 1.00 95.69 87 PHE A O 1
ATOM 702 N N . GLY A 1 88 ? -0.627 -5.786 10.796 1.00 95.12 88 GLY A N 1
ATOM 703 C CA . GLY A 1 88 ? -0.103 -4.510 10.321 1.00 95.12 88 GLY A CA 1
ATOM 704 C C . GLY A 1 88 ? 1.421 -4.423 10.434 1.00 95.12 88 GLY A C 1
ATOM 705 O O . GLY A 1 88 ? 2.088 -3.984 9.500 1.00 95.12 88 GLY A O 1
ATOM 706 N N . THR A 1 89 ? 1.999 -4.896 11.540 1.00 95.88 89 THR A N 1
ATOM 707 C CA . THR A 1 89 ? 3.455 -4.935 11.730 1.00 95.88 89 THR A CA 1
ATOM 708 C C . THR A 1 89 ? 4.141 -5.872 10.738 1.00 95.88 89 THR A C 1
ATOM 710 O O . THR A 1 89 ? 5.134 -5.479 10.126 1.00 95.88 89 THR A O 1
ATOM 713 N N . VAL A 1 90 ? 3.611 -7.081 10.532 1.00 97.62 90 VAL A N 1
ATOM 714 C CA . VAL A 1 90 ? 4.164 -8.053 9.576 1.00 97.62 90 VAL A CA 1
ATOM 715 C C . VAL A 1 90 ? 4.122 -7.493 8.157 1.00 97.62 90 VAL A C 1
ATOM 717 O O . VAL A 1 90 ? 5.154 -7.453 7.489 1.00 97.62 90 VAL A O 1
ATOM 720 N N . LEU A 1 91 ? 2.969 -6.988 7.712 1.00 97.44 91 LEU A N 1
ATOM 721 C CA . LEU A 1 91 ? 2.842 -6.390 6.384 1.00 97.44 91 LEU A CA 1
ATOM 722 C C . LEU A 1 91 ? 3.706 -5.148 6.206 1.00 97.44 91 LEU A C 1
ATOM 724 O O . LEU A 1 91 ? 4.244 -4.937 5.123 1.00 97.44 91 LEU A O 1
ATOM 728 N N . LYS A 1 92 ? 3.880 -4.337 7.253 1.00 96.81 92 LYS A N 1
ATOM 729 C CA . LYS A 1 92 ? 4.798 -3.199 7.211 1.00 96.81 92 LYS A CA 1
ATOM 730 C C . LYS A 1 92 ? 6.224 -3.670 6.938 1.00 96.81 92 LYS A C 1
ATOM 732 O O . LYS A 1 92 ? 6.876 -3.101 6.068 1.00 96.81 92 LYS A O 1
ATOM 737 N N . TYR A 1 93 ? 6.704 -4.698 7.639 1.00 97.88 93 TYR A N 1
ATOM 738 C CA . TYR A 1 93 ? 8.042 -5.237 7.390 1.00 97.88 93 TYR A CA 1
ATOM 739 C C . TYR A 1 93 ? 8.166 -5.840 5.992 1.00 97.88 93 TYR A C 1
ATOM 741 O O . TYR A 1 93 ? 9.106 -5.492 5.286 1.00 97.88 93 TYR A O 1
ATOM 749 N N . ILE A 1 94 ? 7.194 -6.648 5.555 1.00 98.06 94 ILE A N 1
ATOM 750 C CA . ILE A 1 94 ? 7.171 -7.206 4.194 1.00 98.06 94 ILE A CA 1
ATOM 751 C C . ILE A 1 94 ? 7.195 -6.083 3.150 1.00 98.06 94 ILE A C 1
ATOM 753 O O . ILE A 1 94 ? 8.007 -6.120 2.231 1.00 98.06 94 ILE A O 1
ATOM 757 N N . GLY A 1 95 ? 6.363 -5.054 3.315 1.00 97.06 95 GLY A N 1
ATOM 758 C CA . GLY A 1 95 ? 6.298 -3.914 2.407 1.00 97.06 95 GLY A CA 1
ATOM 759 C C . GLY A 1 95 ? 7.619 -3.150 2.323 1.00 97.06 95 GLY A C 1
ATOM 760 O O . GLY A 1 95 ? 8.091 -2.874 1.225 1.00 97.06 95 GLY A O 1
ATOM 761 N N . TRP A 1 96 ? 8.267 -2.866 3.457 1.00 97.12 96 TRP A N 1
ATOM 762 C CA . TRP A 1 96 ? 9.586 -2.220 3.469 1.00 97.12 96 TRP A CA 1
ATOM 763 C C . TRP A 1 96 ? 10.683 -3.097 2.858 1.00 97.12 96 TRP A C 1
ATOM 765 O O . TRP A 1 96 ? 11.562 -2.578 2.165 1.00 97.12 96 TRP A O 1
ATOM 775 N N . SER A 1 97 ? 10.628 -4.414 3.068 1.00 97.44 97 SER A N 1
ATOM 776 C CA . SER A 1 97 ? 11.538 -5.359 2.420 1.00 97.44 97 SER A CA 1
ATOM 777 C C . SER A 1 97 ? 11.349 -5.358 0.905 1.00 97.44 97 SER A C 1
ATOM 779 O O . SER A 1 97 ? 12.329 -5.191 0.188 1.00 97.44 97 SER A O 1
ATOM 781 N N . LEU A 1 98 ? 10.110 -5.460 0.413 1.00 97.12 98 LEU A N 1
ATOM 782 C CA . LEU A 1 98 ? 9.798 -5.409 -1.019 1.00 97.12 98 LEU A CA 1
ATOM 783 C C . LEU A 1 98 ? 10.218 -4.078 -1.644 1.00 97.12 98 LEU A C 1
ATOM 785 O O . LEU A 1 98 ? 10.860 -4.078 -2.687 1.00 97.12 98 LEU A O 1
ATOM 789 N N . PHE A 1 99 ? 9.933 -2.958 -0.978 1.00 95.12 99 PHE A N 1
ATOM 790 C CA . PHE A 1 99 ? 10.364 -1.631 -1.419 1.00 95.12 99 PHE A CA 1
ATOM 791 C C . PHE A 1 99 ? 11.885 -1.577 -1.596 1.00 95.12 99 PHE A C 1
ATOM 793 O O . PHE A 1 99 ? 12.387 -1.151 -2.631 1.00 95.12 99 PHE A O 1
ATOM 800 N N . THR A 1 100 ? 12.624 -2.061 -0.597 1.00 94.12 100 THR A N 1
ATOM 801 C CA . THR A 1 100 ? 14.090 -2.089 -0.624 1.00 94.12 100 THR A CA 1
ATOM 802 C C . THR A 1 100 ? 14.603 -2.997 -1.742 1.00 94.12 100 THR A C 1
ATOM 804 O O . THR A 1 100 ? 15.469 -2.589 -2.511 1.00 94.12 100 THR A O 1
ATOM 807 N N . ILE A 1 101 ? 14.040 -4.202 -1.876 1.00 94.69 101 ILE A N 1
ATOM 808 C CA . ILE A 1 101 ? 14.402 -5.163 -2.926 1.00 94.69 101 ILE A CA 1
ATOM 809 C C . ILE A 1 101 ? 14.147 -4.576 -4.314 1.00 94.69 101 ILE A C 1
ATOM 811 O O . ILE A 1 101 ? 15.021 -4.691 -5.163 1.00 94.69 101 ILE A O 1
ATOM 815 N N . ALA A 1 102 ? 13.006 -3.920 -4.543 1.00 93.75 102 ALA A N 1
ATOM 816 C CA . ALA A 1 102 ? 12.683 -3.303 -5.827 1.00 93.75 102 ALA A CA 1
ATOM 817 C C . ALA A 1 102 ? 13.735 -2.265 -6.242 1.00 93.75 102 ALA A C 1
ATOM 819 O O . ALA A 1 102 ? 14.202 -2.290 -7.377 1.00 93.75 102 ALA A O 1
ATOM 820 N N . LEU A 1 103 ? 14.157 -1.404 -5.309 1.00 91.44 103 LEU A N 1
ATOM 821 C CA . LEU A 1 103 ? 15.182 -0.393 -5.576 1.00 91.44 103 LEU A CA 1
ATOM 822 C C . LEU A 1 103 ? 16.558 -1.005 -5.857 1.00 91.44 103 LEU A C 1
ATOM 824 O O . LEU A 1 103 ? 17.249 -0.560 -6.769 1.00 91.44 103 LEU A O 1
ATOM 828 N N . PHE A 1 104 ? 16.971 -2.020 -5.092 1.00 91.81 104 PHE A N 1
ATOM 829 C CA . PHE A 1 104 ? 18.244 -2.699 -5.349 1.00 91.81 104 PHE A CA 1
ATOM 830 C C . PHE A 1 104 ? 18.219 -3.476 -6.662 1.00 91.81 104 PHE A C 1
ATOM 832 O O . PHE A 1 104 ? 19.192 -3.436 -7.407 1.00 91.81 104 PHE A O 1
ATOM 839 N N . PHE A 1 105 ? 17.123 -4.175 -6.950 1.00 90.50 105 PHE A N 1
ATOM 840 C CA . PHE A 1 105 ? 16.969 -4.942 -8.180 1.00 90.50 105 PHE A CA 1
ATOM 841 C C . PHE A 1 105 ? 17.081 -4.042 -9.412 1.00 90.50 105 PHE A C 1
ATOM 843 O O . PHE A 1 105 ? 17.785 -4.384 -10.357 1.00 90.50 105 PHE A O 1
ATOM 850 N N . ASP A 1 106 ? 16.447 -2.871 -9.368 1.00 87.75 106 ASP A N 1
ATOM 851 C CA . ASP A 1 106 ? 16.562 -1.858 -10.412 1.00 87.75 106 ASP A CA 1
ATOM 852 C C . ASP A 1 106 ? 18.000 -1.333 -10.546 1.00 87.75 106 ASP A C 1
ATOM 854 O O . ASP A 1 106 ? 18.582 -1.372 -11.629 1.00 87.75 106 ASP A O 1
ATOM 858 N N . LEU A 1 107 ? 18.630 -0.968 -9.422 1.00 85.69 107 LEU A N 1
ATOM 859 C CA . LEU A 1 107 ? 20.009 -0.478 -9.393 1.00 85.69 107 LEU A CA 1
ATOM 860 C C . LEU A 1 107 ? 21.012 -1.474 -10.000 1.00 85.69 107 LEU A C 1
ATOM 862 O O . LEU A 1 107 ? 21.885 -1.067 -10.760 1.00 85.69 107 LEU A O 1
ATOM 866 N N . PHE A 1 108 ? 20.901 -2.768 -9.684 1.00 84.69 108 PHE A N 1
ATOM 867 C CA . PHE A 1 108 ? 21.787 -3.807 -10.230 1.00 84.69 108 PHE A CA 1
ATOM 868 C C . PHE A 1 108 ? 21.471 -4.185 -11.679 1.00 84.69 108 PHE A C 1
ATOM 870 O O . PHE A 1 108 ? 22.318 -4.771 -12.345 1.00 84.69 108 PHE A O 1
ATOM 877 N N . ARG A 1 109 ? 20.261 -3.892 -12.162 1.00 76.44 109 ARG A N 1
ATOM 878 C CA . ARG A 1 109 ? 19.871 -4.123 -13.557 1.00 76.44 109 ARG A CA 1
ATOM 879 C C . ARG A 1 109 ? 20.333 -2.990 -14.475 1.00 76.44 109 ARG A C 1
ATOM 881 O O . ARG A 1 109 ? 20.587 -3.243 -15.648 1.00 76.44 109 ARG A O 1
ATOM 888 N N . VAL A 1 110 ? 20.400 -1.764 -13.956 1.00 58.97 110 VAL A N 1
ATOM 889 C CA . VAL A 1 110 ? 20.844 -0.563 -14.688 1.00 58.97 110 VAL A CA 1
ATOM 890 C C . VAL A 1 110 ? 22.371 -0.362 -14.610 1.00 58.97 110 VAL A C 1
ATOM 892 O O . VAL A 1 110 ? 22.925 0.382 -15.419 1.00 58.97 110 VAL A O 1
ATOM 895 N N . GLY A 1 111 ? 23.045 -1.012 -13.653 1.00 51.00 111 GLY A N 1
ATOM 896 C CA . GLY A 1 111 ? 24.504 -0.983 -13.467 1.00 51.00 111 GLY A CA 1
ATOM 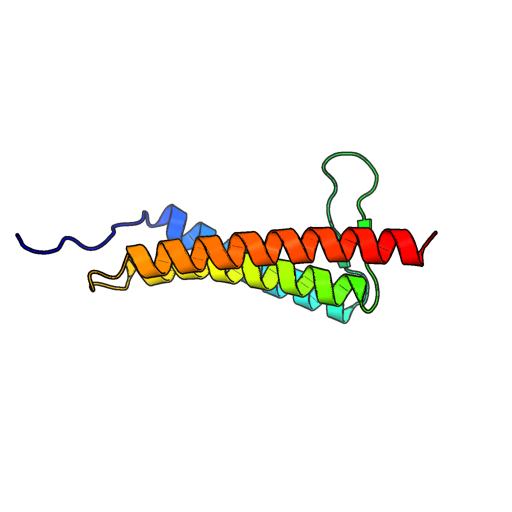897 C C . GLY A 1 111 ? 25.308 -1.946 -14.336 1.00 51.00 111 GLY A C 1
ATOM 898 O O . GLY A 1 111 ? 24.719 -2.856 -14.958 1.00 51.00 111 GLY A O 1
#

Sequence (111 aa):
MSYIPNKISLFERILNSVCSVLMLVYGSYGIYINDFFVLAKRGSGIHLHDESALIMYGAFVCGALVMLSVVVDHYDERDNEHRYRVFGTVLKYIGWSLFTIALFFDLFRVG

pLDDT: mean 90.64, std 8.87, range [51.0, 98.19]